Protein AF-A0A3D2JFD5-F1 (afdb_monomer_lite)

Secondary structure (DSSP, 8-state):
-EEEEEEEEEEEGGGTEEEEEEEEEEE----S-HHHHT---HHHHHHHHHHHHHHHHHHHHHHHHHHS---PPPPHHHHTTS-HHHHHHHHHHHTT----HHHHHHHHHHHHHTTT--GGG--

Sequence (123 aa):
FRIAQAELSYDVPIANLIGERIRDDIKVTFTTDANEASQVNATVMNFAEKANANRLVTRVLDEYKRTGKATTRLAPNVTRVLDQETQNALEQINQGQQISQEQVKAIGNKTRKLTQRLDDILP

pLDDT: mean 88.04, std 9.61, range [41.88, 96.31]

Structure (mmCIF, N/CA/C/O backbone):
data_AF-A0A3D2JFD5-F1
#
_entry.id   AF-A0A3D2JFD5-F1
#
loop_
_atom_site.group_PDB
_atom_site.id
_atom_site.type_symbol
_atom_site.label_atom_id
_atom_site.label_alt_id
_atom_site.label_comp_id
_atom_site.label_asym_id
_atom_site.label_entity_id
_atom_site.label_seq_id
_atom_site.pdbx_PDB_ins_code
_atom_site.Cartn_x
_atom_site.Cartn_y
_atom_site.Cartn_z
_atom_site.occupancy
_atom_site.B_iso_or_equiv
_atom_site.auth_seq_id
_atom_site.auth_comp_id
_atom_site.auth_asym_id
_atom_site.auth_atom_id
_atom_site.pdbx_PDB_model_num
ATOM 1 N N . PHE A 1 1 ? 4.595 -3.059 -26.034 1.00 91.69 1 PHE A N 1
ATOM 2 C CA . PHE A 1 1 ? 4.253 -1.622 -26.134 1.00 91.69 1 PHE A CA 1
ATOM 3 C C . PHE A 1 1 ? 4.701 -0.896 -24.867 1.00 91.69 1 PHE A C 1
ATOM 5 O O . PHE A 1 1 ? 4.558 -1.471 -23.797 1.00 91.69 1 PHE A O 1
ATOM 12 N N . ARG A 1 2 ? 5.281 0.312 -24.953 1.00 93.88 2 ARG A N 1
ATOM 13 C CA . ARG A 1 2 ? 5.695 1.101 -23.771 1.00 93.88 2 ARG A CA 1
ATOM 14 C C . ARG A 1 2 ? 4.494 1.894 -23.254 1.00 93.88 2 ARG A C 1
ATOM 16 O O . ARG A 1 2 ? 3.916 2.651 -24.023 1.00 93.88 2 ARG A O 1
ATOM 23 N N . ILE A 1 3 ? 4.138 1.729 -21.982 1.00 95.69 3 ILE A N 1
ATOM 24 C CA . ILE A 1 3 ? 2.994 2.427 -21.367 1.00 95.69 3 ILE A CA 1
ATOM 25 C C . ILE A 1 3 ? 3.411 3.552 -20.420 1.00 95.69 3 ILE A C 1
ATOM 27 O O . ILE A 1 3 ? 2.635 4.473 -20.193 1.00 95.69 3 ILE A O 1
ATOM 31 N N . ALA A 1 4 ? 4.626 3.490 -19.877 1.00 95.19 4 ALA A N 1
ATOM 32 C CA . ALA A 1 4 ? 5.185 4.517 -19.009 1.00 95.19 4 ALA A CA 1
ATOM 33 C C . ALA A 1 4 ? 6.719 4.447 -19.013 1.00 95.19 4 ALA A C 1
ATOM 35 O O . ALA A 1 4 ? 7.308 3.492 -19.528 1.00 95.19 4 ALA A O 1
ATOM 36 N N . GLN A 1 5 ? 7.354 5.466 -18.440 1.00 96.00 5 GLN A N 1
ATOM 37 C CA . GLN A 1 5 ? 8.795 5.532 -18.218 1.00 96.00 5 GLN A CA 1
ATOM 38 C C . GLN A 1 5 ? 9.048 6.126 -16.831 1.00 96.00 5 GLN A C 1
ATOM 40 O O . GLN A 1 5 ? 8.422 7.120 -16.462 1.00 96.00 5 GLN A O 1
ATOM 45 N N . ALA A 1 6 ? 9.946 5.504 -16.077 1.00 94.62 6 ALA A N 1
ATOM 46 C CA . ALA A 1 6 ? 10.464 6.029 -14.825 1.00 94.62 6 ALA A CA 1
ATOM 47 C C . ALA A 1 6 ? 11.830 6.673 -15.083 1.00 94.62 6 ALA A C 1
ATOM 49 O O . ALA A 1 6 ? 12.653 6.112 -15.805 1.00 94.62 6 ALA A O 1
ATOM 50 N N . GLU A 1 7 ? 12.071 7.843 -14.493 1.00 96.31 7 GLU A N 1
ATOM 51 C CA . GLU A 1 7 ? 13.378 8.502 -14.489 1.00 96.31 7 GLU A CA 1
ATOM 52 C C . GLU A 1 7 ? 13.774 8.818 -13.042 1.00 96.31 7 GLU A C 1
ATOM 54 O O . GLU A 1 7 ? 13.001 9.433 -12.307 1.00 96.31 7 GLU A O 1
ATOM 59 N N . LEU A 1 8 ? 14.982 8.414 -12.647 1.00 93.75 8 LEU A N 1
ATOM 60 C CA . LEU A 1 8 ? 15.630 8.811 -11.402 1.00 93.75 8 LEU A CA 1
ATOM 61 C C . LEU A 1 8 ? 16.804 9.728 -11.743 1.00 93.75 8 LEU A C 1
ATOM 63 O O . LEU A 1 8 ? 17.755 9.297 -12.391 1.00 93.75 8 LEU A O 1
ATOM 67 N N . SER A 1 9 ? 16.728 10.982 -11.300 1.00 95.31 9 SER A N 1
ATOM 68 C CA . SER A 1 9 ? 17.839 11.935 -11.369 1.00 95.31 9 SER A CA 1
ATOM 69 C C . SER A 1 9 ? 18.483 12.070 -9.992 1.00 95.31 9 SER A C 1
ATOM 71 O O . SER A 1 9 ? 17.754 12.234 -9.011 1.00 95.31 9 SER A O 1
ATOM 73 N N . TYR A 1 10 ? 19.811 12.019 -9.905 1.00 93.44 10 TYR A N 1
ATOM 74 C CA . TYR A 1 10 ? 20.521 12.171 -8.635 1.00 93.44 10 TYR A CA 1
ATOM 75 C C . TYR A 1 10 ? 21.915 12.784 -8.803 1.00 93.44 10 TYR A C 1
ATOM 77 O O . TYR A 1 10 ? 22.534 12.688 -9.860 1.00 93.44 10 TYR A O 1
ATOM 85 N N . ASP A 1 11 ? 22.414 13.356 -7.709 1.00 95.19 11 ASP A N 1
ATOM 86 C CA . ASP A 1 11 ? 23.784 13.844 -7.571 1.00 95.19 11 ASP A CA 1
ATOM 87 C C . ASP A 1 11 ? 24.439 13.127 -6.382 1.00 95.19 11 ASP A C 1
ATOM 89 O O . ASP A 1 11 ? 23.807 12.932 -5.340 1.00 95.19 11 ASP A O 1
ATOM 93 N N . VAL A 1 12 ? 25.716 12.759 -6.507 1.00 93.94 12 VAL A N 1
ATOM 94 C CA . VAL A 1 12 ? 26.531 12.219 -5.407 1.00 93.94 12 VAL A CA 1
ATOM 95 C C . VAL A 1 12 ? 27.778 13.089 -5.249 1.00 93.94 12 VAL A C 1
ATOM 97 O O . VAL A 1 12 ? 28.826 12.778 -5.822 1.00 93.94 12 VAL A O 1
ATOM 100 N N . PRO A 1 13 ? 27.703 14.168 -4.446 1.00 92.69 13 PRO A N 1
ATOM 101 C CA . PRO A 1 13 ? 28.795 15.132 -4.323 1.00 92.69 13 PRO A CA 1
ATOM 102 C C . PRO A 1 13 ? 30.115 14.511 -3.855 1.00 92.69 13 PRO A C 1
ATOM 104 O O . PRO A 1 13 ? 31.171 14.852 -4.376 1.00 92.69 13 PRO A O 1
ATOM 107 N N . ILE A 1 14 ? 30.070 13.552 -2.920 1.00 94.19 14 ILE A N 1
ATOM 108 C CA . ILE A 1 14 ? 31.279 12.892 -2.394 1.00 94.19 14 ILE A CA 1
ATOM 109 C C . ILE A 1 14 ? 31.984 12.011 -3.436 1.00 94.19 14 ILE A C 1
ATOM 111 O O . ILE A 1 14 ? 33.182 11.773 -3.332 1.00 94.19 14 ILE A O 1
ATOM 115 N N . ALA A 1 15 ? 31.247 11.556 -4.451 1.00 93.19 15 ALA A N 1
ATOM 116 C CA . ALA A 1 15 ? 31.772 10.810 -5.590 1.00 93.19 15 ALA A CA 1
ATOM 117 C C . ALA A 1 15 ? 31.969 11.702 -6.831 1.00 93.19 15 ALA A C 1
ATOM 119 O O . ALA A 1 15 ? 32.306 11.193 -7.896 1.00 93.19 15 ALA A O 1
ATOM 120 N N . ASN A 1 16 ? 31.749 13.018 -6.704 1.00 92.44 16 ASN A N 1
ATOM 121 C CA . ASN A 1 16 ? 31.767 13.991 -7.796 1.00 92.44 16 ASN A CA 1
ATOM 122 C C . ASN A 1 16 ? 30.855 13.613 -8.987 1.00 92.44 16 ASN A C 1
ATOM 124 O O . ASN A 1 16 ? 31.172 13.913 -10.137 1.00 92.44 16 ASN A O 1
ATOM 128 N N . LEU A 1 17 ? 29.728 12.945 -8.713 1.00 93.19 17 LEU A N 1
ATOM 129 C CA . LEU A 1 17 ? 28.700 12.634 -9.710 1.00 93.19 17 LEU A CA 1
ATOM 130 C C . LEU A 1 17 ? 27.634 13.729 -9.684 1.00 93.19 17 LEU A C 1
ATOM 132 O O . LEU A 1 17 ? 27.061 14.000 -8.627 1.00 93.19 17 LEU A O 1
ATOM 136 N N . ILE A 1 18 ? 27.377 14.363 -10.827 1.00 92.12 18 ILE A N 1
ATOM 137 C CA . ILE A 1 18 ? 26.412 15.460 -10.967 1.00 92.12 18 ILE A CA 1
ATOM 138 C C . ILE A 1 18 ? 25.606 15.243 -12.246 1.00 92.12 18 ILE A C 1
ATOM 140 O O . ILE A 1 18 ? 26.173 15.043 -13.318 1.00 92.12 18 ILE A O 1
ATOM 144 N N . GLY A 1 19 ? 24.286 15.346 -12.144 1.00 92.06 19 GLY A N 1
ATOM 145 C CA . GLY A 1 19 ? 23.356 15.244 -13.259 1.00 92.06 19 GLY A CA 1
ATOM 146 C C . GLY A 1 19 ? 23.088 13.815 -13.723 1.00 92.06 19 GLY A C 1
ATOM 147 O O . GLY A 1 19 ? 22.594 13.649 -14.844 1.00 92.06 19 GLY A O 1
ATOM 148 N N . GLU A 1 20 ? 23.386 12.809 -12.893 1.00 95.25 20 GLU A N 1
ATOM 149 C CA . GLU A 1 20 ? 23.159 11.403 -13.226 1.00 95.25 20 GLU A CA 1
ATOM 150 C C . GLU A 1 20 ? 21.671 11.129 -13.423 1.00 95.25 20 GLU A C 1
ATOM 152 O O . GLU A 1 20 ? 20.815 11.625 -12.683 1.00 95.25 20 GLU A O 1
ATOM 157 N N . ARG A 1 21 ? 21.361 10.336 -14.453 1.00 95.44 21 ARG A N 1
ATOM 158 C CA . ARG A 1 21 ? 19.992 9.979 -14.828 1.00 95.44 21 ARG A CA 1
ATOM 159 C C . ARG A 1 21 ? 19.891 8.512 -15.186 1.00 95.44 21 ARG A C 1
ATOM 161 O O . ARG A 1 21 ? 20.524 8.051 -16.131 1.00 95.44 21 ARG A O 1
ATOM 168 N N . ILE A 1 22 ? 19.005 7.810 -14.495 1.00 94.19 22 ILE A N 1
ATOM 169 C CA . ILE A 1 22 ? 18.628 6.434 -14.807 1.00 94.19 22 ILE A CA 1
ATOM 170 C C . ILE A 1 22 ? 17.203 6.455 -15.342 1.00 94.19 22 ILE A C 1
ATOM 172 O O . ILE A 1 22 ? 16.316 7.035 -14.720 1.00 94.19 22 ILE A O 1
ATOM 176 N N . ARG A 1 23 ? 16.981 5.828 -16.499 1.00 95.50 23 ARG A N 1
ATOM 177 C CA . ARG A 1 23 ? 15.654 5.681 -17.106 1.00 95.50 23 ARG A CA 1
ATOM 178 C C . ARG A 1 23 ? 15.315 4.214 -17.258 1.00 95.50 23 ARG A C 1
ATOM 180 O O . ARG A 1 23 ? 16.162 3.444 -17.700 1.00 95.50 23 ARG A O 1
ATOM 187 N N . ASP A 1 24 ? 14.070 3.867 -16.970 1.00 95.44 24 ASP A N 1
ATOM 188 C CA . ASP A 1 24 ? 13.542 2.534 -17.234 1.00 95.44 24 ASP A CA 1
ATOM 189 C C . ASP A 1 24 ? 12.125 2.595 -17.811 1.00 95.44 24 ASP A C 1
ATOM 191 O O . ASP A 1 24 ? 11.315 3.459 -17.467 1.00 95.44 24 ASP A O 1
ATOM 195 N N . ASP A 1 25 ? 11.831 1.680 -18.725 1.00 95.44 25 ASP A N 1
ATOM 196 C CA . ASP A 1 25 ? 10.575 1.640 -19.459 1.00 95.44 25 ASP A CA 1
ATOM 197 C C . ASP A 1 25 ? 9.631 0.592 -18.880 1.00 95.44 25 ASP A C 1
ATOM 199 O O . ASP A 1 25 ? 9.940 -0.598 -18.849 1.00 95.44 25 ASP A O 1
ATOM 203 N N . ILE A 1 26 ? 8.395 0.993 -18.596 1.00 92.31 26 ILE A N 1
ATOM 204 C CA . ILE A 1 26 ? 7.332 0.055 -18.243 1.00 92.31 26 ILE A CA 1
ATOM 205 C C . ILE A 1 26 ? 6.651 -0.394 -19.536 1.00 92.31 26 ILE A C 1
ATOM 207 O O . ILE A 1 26 ? 5.996 0.392 -20.235 1.00 92.31 26 ILE A O 1
ATOM 211 N N . LYS A 1 27 ? 6.825 -1.673 -19.875 1.00 93.12 27 LYS A N 1
ATOM 212 C CA . LYS A 1 27 ? 6.321 -2.281 -21.110 1.00 93.12 27 LYS A CA 1
ATOM 213 C C . LYS A 1 27 ? 5.190 -3.263 -20.814 1.00 93.12 27 LYS A C 1
ATOM 215 O O . LYS A 1 27 ? 5.234 -4.005 -19.843 1.00 93.12 27 LYS A O 1
ATOM 220 N N . VAL A 1 28 ? 4.203 -3.283 -21.703 1.00 91.38 28 VAL A N 1
ATOM 221 C CA . VAL A 1 28 ? 3.155 -4.305 -21.780 1.00 91.38 28 VAL A CA 1
ATOM 222 C C . VAL A 1 28 ? 3.443 -5.201 -22.975 1.00 91.38 28 VA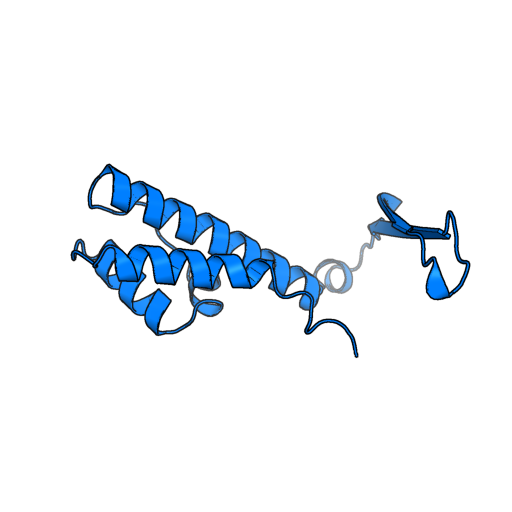L A C 1
ATOM 224 O O . VAL A 1 28 ? 3.606 -4.709 -24.099 1.00 91.38 28 VAL A O 1
ATOM 227 N N . THR A 1 29 ? 3.505 -6.504 -22.732 1.00 91.12 29 THR A N 1
ATOM 228 C CA . THR A 1 29 ? 3.625 -7.530 -23.771 1.00 91.12 29 THR A CA 1
ATOM 229 C C . THR A 1 29 ? 2.231 -8.023 -24.133 1.00 91.12 29 THR A C 1
ATOM 231 O O . THR A 1 29 ? 1.442 -8.351 -23.252 1.00 91.12 29 THR A O 1
ATOM 234 N N . PHE A 1 30 ? 1.918 -8.040 -25.428 1.00 92.50 30 PHE A N 1
ATOM 235 C CA . PHE A 1 30 ? 0.694 -8.654 -25.934 1.00 92.50 30 PHE A CA 1
ATOM 236 C C . PHE A 1 30 ? 1.027 -10.070 -26.384 1.00 92.50 30 PHE A C 1
ATOM 238 O O . PHE A 1 30 ? 1.993 -10.267 -27.118 1.00 92.50 30 PHE A O 1
ATOM 245 N N . THR A 1 31 ? 0.223 -11.030 -25.950 1.00 94.56 31 THR A N 1
ATOM 246 C CA . THR A 1 31 ? 0.386 -12.450 -26.261 1.00 94.56 31 THR A CA 1
ATOM 247 C C . THR A 1 31 ? -0.988 -13.072 -26.479 1.00 94.56 31 THR A C 1
ATOM 249 O O . THR A 1 31 ? -1.987 -12.602 -25.931 1.00 94.56 31 THR A O 1
ATOM 252 N N . THR A 1 32 ? -1.045 -14.103 -27.317 1.00 95.25 32 THR A N 1
ATOM 253 C CA . THR A 1 32 ? -2.237 -14.941 -27.504 1.00 95.25 32 THR A CA 1
ATOM 254 C C . THR A 1 32 ? -2.222 -16.169 -26.593 1.00 95.25 32 THR A C 1
ATOM 256 O O . THR A 1 32 ? -3.217 -16.888 -26.546 1.00 95.25 32 THR A O 1
ATOM 259 N N . ASP A 1 33 ? -1.117 -16.430 -25.883 1.00 95.56 33 ASP A N 1
ATOM 260 C CA . ASP A 1 33 ? -1.032 -17.504 -24.893 1.00 95.56 33 ASP A CA 1
ATOM 261 C C . ASP A 1 33 ? -1.702 -17.066 -23.582 1.00 95.56 33 ASP A C 1
ATOM 263 O O . ASP A 1 33 ? -1.249 -16.151 -22.887 1.00 95.56 33 ASP A O 1
ATOM 267 N N . ALA A 1 34 ? -2.798 -17.739 -23.231 1.00 93.06 34 ALA A N 1
ATOM 268 C CA . ALA A 1 34 ? -3.548 -17.465 -22.012 1.00 93.06 34 ALA A CA 1
ATOM 269 C C . ALA A 1 34 ? -2.728 -17.730 -20.737 1.00 93.06 34 ALA A C 1
ATOM 271 O O . ALA A 1 34 ? -2.940 -17.054 -19.730 1.00 93.06 34 ALA A O 1
ATOM 272 N N . ASN A 1 35 ? -1.780 -18.674 -20.771 1.00 92.75 35 ASN A N 1
ATOM 273 C CA . ASN A 1 35 ? -0.933 -18.966 -19.619 1.00 92.75 35 ASN A CA 1
ATOM 274 C C . ASN A 1 35 ? 0.018 -17.803 -19.350 1.00 92.75 35 ASN A C 1
ATOM 276 O O . ASN A 1 35 ? 0.104 -17.342 -18.215 1.00 92.75 35 ASN A O 1
ATOM 280 N N . GLU A 1 36 ? 0.674 -17.290 -20.393 1.00 89.12 36 GLU A N 1
ATOM 281 C CA . GLU A 1 36 ? 1.579 -16.141 -20.304 1.00 89.12 36 GLU A CA 1
ATOM 282 C C . GLU A 1 36 ? 0.831 -14.878 -19.846 1.00 89.12 36 GLU A C 1
ATOM 284 O O . GLU A 1 36 ? 1.285 -14.191 -18.932 1.00 89.12 36 GLU A O 1
ATOM 289 N N . ALA A 1 37 ? -0.367 -14.624 -20.384 1.00 90.31 37 ALA A N 1
ATOM 290 C CA . ALA A 1 37 ? -1.204 -13.492 -19.975 1.00 90.31 37 ALA A CA 1
ATOM 291 C C . ALA A 1 37 ? -1.705 -13.583 -18.520 1.00 90.31 37 ALA A C 1
ATOM 293 O O . ALA A 1 37 ? -1.982 -12.559 -17.895 1.00 90.31 37 ALA A O 1
ATOM 294 N N . SER A 1 38 ? -1.838 -14.796 -17.974 1.00 88.19 38 SER A N 1
ATOM 295 C CA . SER A 1 38 ? -2.291 -15.015 -16.594 1.00 88.19 38 SER A CA 1
ATOM 296 C C . SER A 1 38 ? -1.186 -14.860 -15.545 1.00 88.19 38 SER A C 1
ATOM 298 O O . SER A 1 38 ? -1.479 -14.842 -14.347 1.00 88.19 38 SER A O 1
ATOM 300 N N . GLN A 1 39 ? 0.081 -14.752 -15.964 1.00 90.06 39 GLN A N 1
ATOM 301 C CA . GLN A 1 39 ? 1.192 -14.641 -15.029 1.00 90.06 39 GLN A CA 1
ATOM 302 C C . GLN A 1 39 ? 1.148 -13.309 -14.284 1.00 90.06 39 GLN A C 1
ATOM 304 O O . GLN A 1 39 ? 1.139 -12.223 -14.862 1.00 90.06 39 GLN A O 1
ATOM 309 N N . VAL A 1 40 ? 1.173 -13.404 -12.959 1.00 88.56 40 VAL A N 1
ATOM 310 C CA . VAL A 1 40 ? 1.232 -12.250 -12.071 1.00 88.56 40 VAL A CA 1
ATOM 311 C C . VAL A 1 40 ? 2.634 -12.153 -11.491 1.00 88.56 40 VAL A C 1
ATOM 313 O O . VAL A 1 40 ? 3.153 -13.112 -10.921 1.00 88.56 40 VAL A O 1
ATOM 316 N N . ASN A 1 41 ? 3.237 -10.968 -11.569 1.00 89.44 41 ASN A N 1
ATOM 317 C CA . ASN A 1 41 ? 4.468 -10.695 -10.842 1.00 89.44 41 ASN A CA 1
ATOM 318 C C . ASN A 1 41 ? 4.162 -10.619 -9.333 1.00 89.44 41 ASN A C 1
ATOM 320 O O . ASN A 1 41 ? 3.505 -9.682 -8.870 1.00 89.44 41 ASN A O 1
ATOM 324 N N . ALA A 1 42 ? 4.636 -11.608 -8.570 1.00 89.25 42 ALA A N 1
ATOM 325 C CA . ALA A 1 42 ? 4.361 -11.728 -7.138 1.00 89.25 42 ALA A CA 1
ATOM 326 C C . ALA A 1 42 ? 4.826 -10.502 -6.333 1.00 89.25 42 ALA A C 1
ATOM 328 O O . ALA A 1 42 ? 4.140 -10.078 -5.403 1.00 89.25 42 ALA A O 1
ATOM 329 N N . THR A 1 43 ? 5.948 -9.894 -6.718 1.00 87.88 43 THR A N 1
ATOM 330 C CA . THR A 1 43 ? 6.493 -8.695 -6.072 1.00 87.88 43 THR A CA 1
ATOM 331 C C . THR A 1 43 ? 5.578 -7.491 -6.285 1.00 87.88 43 THR A C 1
ATOM 333 O O . THR A 1 43 ? 5.194 -6.826 -5.324 1.00 87.88 43 THR A O 1
ATOM 336 N N . VAL A 1 44 ? 5.149 -7.245 -7.528 1.00 89.38 44 VAL A N 1
ATOM 337 C CA . VAL A 1 44 ? 4.198 -6.164 -7.845 1.00 89.38 44 VAL A CA 1
ATOM 338 C C . VAL A 1 44 ? 2.865 -6.388 -7.130 1.00 89.38 44 VAL A C 1
ATOM 340 O O . VAL A 1 44 ? 2.316 -5.456 -6.541 1.00 89.38 44 VAL A O 1
ATOM 343 N N . MET A 1 45 ? 2.367 -7.628 -7.123 1.00 90.69 45 MET A N 1
ATOM 344 C CA . MET A 1 45 ? 1.133 -7.977 -6.419 1.00 90.69 45 MET A CA 1
ATOM 345 C C . MET A 1 45 ? 1.248 -7.717 -4.914 1.00 90.69 45 MET A C 1
ATOM 347 O O . MET A 1 45 ? 0.346 -7.125 -4.329 1.00 90.69 45 MET A O 1
ATOM 351 N N . ASN A 1 46 ? 2.376 -8.068 -4.291 1.00 88.31 46 ASN A N 1
ATOM 352 C CA . ASN A 1 46 ? 2.601 -7.808 -2.872 1.00 88.31 46 ASN A CA 1
ATOM 353 C C . ASN A 1 46 ? 2.545 -6.308 -2.535 1.00 88.31 4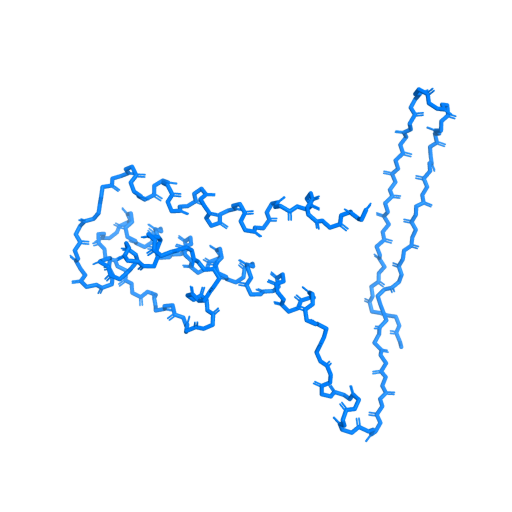6 ASN A C 1
ATOM 355 O O . ASN A 1 46 ? 1.934 -5.922 -1.535 1.00 88.31 46 ASN A O 1
ATOM 359 N N . PHE A 1 47 ? 3.132 -5.449 -3.375 1.00 89.00 47 PHE A N 1
ATOM 360 C CA . PHE A 1 47 ? 3.030 -3.997 -3.199 1.00 89.00 47 PHE A CA 1
ATOM 361 C C . PHE A 1 47 ? 1.597 -3.493 -3.372 1.00 89.00 47 PHE A C 1
ATOM 363 O O . PHE A 1 47 ? 1.135 -2.681 -2.567 1.00 89.00 47 PHE A O 1
ATOM 370 N N . ALA A 1 48 ? 0.873 -3.999 -4.373 1.00 90.44 48 ALA A N 1
ATOM 371 C CA . ALA A 1 48 ? -0.525 -3.645 -4.596 1.00 90.44 48 ALA A CA 1
ATOM 372 C C . ALA A 1 48 ? -1.415 -4.039 -3.401 1.00 90.44 48 ALA A C 1
ATOM 374 O O . ALA A 1 48 ? -2.237 -3.236 -2.950 1.00 90.44 48 ALA A O 1
ATOM 375 N N . GLU A 1 49 ? -1.217 -5.235 -2.837 1.00 90.62 49 GLU A N 1
ATOM 376 C CA . GLU A 1 49 ? -1.918 -5.703 -1.636 1.00 90.62 49 GLU A CA 1
ATOM 377 C C . GLU A 1 49 ? -1.635 -4.802 -0.426 1.00 90.62 49 GLU A C 1
ATOM 379 O O . GLU A 1 49 ? -2.574 -4.336 0.224 1.00 90.62 49 GLU A O 1
ATOM 384 N N . LYS A 1 50 ? -0.359 -4.494 -0.150 1.00 91.12 50 LYS A N 1
ATOM 385 C CA . LYS A 1 50 ? 0.056 -3.605 0.952 1.00 91.12 50 LYS A CA 1
ATOM 386 C C . LYS A 1 50 ? -0.525 -2.196 0.809 1.00 91.12 50 LYS A C 1
ATOM 388 O O . LYS A 1 50 ? -1.035 -1.635 1.782 1.00 91.12 50 LYS A O 1
ATOM 393 N N . ALA A 1 51 ? -0.500 -1.632 -0.399 1.00 91.56 51 ALA A N 1
ATOM 394 C CA . ALA A 1 51 ? -1.074 -0.319 -0.680 1.00 91.56 51 ALA A CA 1
ATOM 395 C C . ALA A 1 51 ? -2.597 -0.307 -0.482 1.00 91.56 51 ALA A C 1
ATOM 397 O O . ALA A 1 51 ? -3.143 0.605 0.148 1.00 91.56 51 ALA A O 1
ATOM 398 N N . ASN A 1 52 ? -3.292 -1.343 -0.963 1.00 91.88 52 ASN A N 1
ATOM 399 C CA . ASN A 1 52 ? -4.731 -1.472 -0.764 1.00 91.88 52 ASN A CA 1
ATOM 400 C C . ASN A 1 52 ? -5.086 -1.650 0.720 1.00 91.88 52 ASN A C 1
ATOM 402 O O . ASN A 1 52 ? -6.045 -1.037 1.191 1.00 91.88 52 ASN A O 1
ATOM 406 N N . ALA A 1 53 ? -4.290 -2.422 1.464 1.00 92.00 53 ALA A N 1
ATOM 407 C CA . ALA A 1 53 ? -4.474 -2.608 2.895 1.00 92.00 53 ALA A CA 1
ATOM 408 C C . ALA A 1 53 ? -4.346 -1.294 3.666 1.00 92.00 53 ALA A C 1
ATOM 410 O O . ALA A 1 53 ? -5.256 -0.936 4.413 1.00 92.00 53 ALA A O 1
ATOM 411 N N . ASN A 1 54 ? -3.287 -0.520 3.415 1.00 92.88 54 ASN A N 1
ATOM 412 C CA . ASN A 1 54 ? -3.115 0.788 4.043 1.00 92.88 54 ASN A CA 1
ATOM 413 C C . ASN A 1 54 ? -4.291 1.737 3.744 1.00 92.88 54 ASN A C 1
ATOM 415 O O . ASN A 1 54 ? -4.833 2.374 4.650 1.00 92.88 54 ASN A O 1
ATOM 419 N N . ARG A 1 55 ? -4.737 1.792 2.481 1.00 92.56 55 ARG A N 1
ATOM 420 C CA . ARG A 1 55 ? -5.869 2.629 2.057 1.00 92.56 55 ARG A CA 1
ATOM 421 C C . ARG A 1 55 ? -7.169 2.255 2.774 1.00 92.56 55 ARG A C 1
ATOM 423 O O . ARG A 1 55 ? -7.887 3.138 3.241 1.00 92.56 55 ARG A O 1
ATOM 430 N N . LEU A 1 56 ? -7.491 0.964 2.841 1.00 92.75 56 LEU A N 1
ATOM 431 C CA . LEU A 1 56 ? -8.735 0.491 3.450 1.00 92.75 56 LEU A CA 1
ATOM 432 C C . LEU A 1 56 ? -8.717 0.618 4.973 1.00 92.75 56 LEU A C 1
ATOM 434 O O . LEU A 1 56 ? -9.710 1.059 5.544 1.00 92.75 56 LEU A O 1
ATOM 438 N N . VAL A 1 57 ? -7.591 0.315 5.621 1.00 92.19 57 VAL A N 1
ATOM 439 C CA . VAL A 1 57 ? -7.457 0.501 7.071 1.00 92.19 57 VAL A CA 1
ATOM 440 C C . VAL A 1 57 ? -7.555 1.978 7.438 1.00 92.19 57 VAL A C 1
ATOM 442 O O . VAL A 1 57 ? -8.288 2.321 8.360 1.00 92.19 57 VAL A O 1
ATOM 445 N N . THR A 1 58 ? -6.917 2.870 6.678 1.00 92.25 58 THR A N 1
ATOM 446 C CA . THR A 1 58 ? -7.033 4.320 6.907 1.00 92.25 58 THR A CA 1
ATOM 447 C C . THR A 1 58 ? -8.489 4.775 6.816 1.00 92.25 58 THR A C 1
ATOM 449 O O . THR A 1 58 ? -8.972 5.466 7.709 1.00 92.25 58 THR A O 1
ATOM 452 N N . ARG A 1 59 ? -9.234 4.299 5.809 1.00 92.25 59 ARG A N 1
ATOM 453 C CA . ARG A 1 59 ? -10.671 4.578 5.683 1.00 92.25 59 ARG A CA 1
ATOM 454 C C . ARG A 1 59 ? -11.473 4.092 6.893 1.00 92.25 59 ARG A C 1
ATOM 456 O O . ARG A 1 59 ? -12.290 4.849 7.406 1.00 92.25 59 ARG A O 1
ATOM 463 N N . VAL A 1 60 ? -11.232 2.863 7.354 1.00 92.25 60 VAL A N 1
ATOM 464 C CA . VAL A 1 60 ? -11.888 2.301 8.549 1.00 92.25 60 VAL A CA 1
ATOM 465 C C . VAL A 1 60 ? -11.612 3.165 9.780 1.00 92.25 60 VAL A C 1
ATOM 467 O O . VAL A 1 60 ? -12.540 3.520 10.504 1.00 92.25 60 VAL A O 1
ATOM 470 N N . LEU A 1 61 ? -10.351 3.544 10.003 1.00 91.94 61 LEU A N 1
ATOM 471 C CA . LEU A 1 61 ? -9.974 4.377 11.143 1.00 91.94 61 LEU A CA 1
ATOM 472 C C . LEU A 1 61 ? -10.598 5.773 11.068 1.00 91.94 61 LEU A C 1
ATOM 474 O O . LEU A 1 61 ? -10.997 6.312 12.096 1.00 91.94 61 LEU A O 1
ATOM 478 N N . ASP A 1 62 ? -10.698 6.366 9.882 1.00 92.25 62 ASP A N 1
ATOM 479 C CA . ASP A 1 62 ? -11.286 7.695 9.711 1.00 92.25 62 ASP A CA 1
ATOM 480 C C . ASP A 1 62 ? -12.814 7.680 9.875 1.00 92.25 62 ASP A C 1
ATOM 482 O O . ASP A 1 62 ? -13.377 8.577 10.509 1.00 92.25 62 ASP A O 1
ATOM 486 N N . GLU A 1 63 ? -13.493 6.632 9.397 1.00 91.19 63 GLU A N 1
ATOM 487 C CA . GLU A 1 63 ? -14.909 6.385 9.703 1.00 91.19 63 GLU A CA 1
ATOM 488 C C . GLU A 1 63 ? -15.138 6.256 11.211 1.00 91.19 63 GLU A C 1
ATOM 490 O O . GLU A 1 63 ? -16.022 6.924 11.765 1.00 91.19 63 GLU A O 1
ATOM 495 N N . TYR A 1 64 ? -14.301 5.454 11.874 1.00 90.75 64 TYR A N 1
ATOM 496 C CA . TYR A 1 64 ? -14.378 5.215 13.309 1.00 90.75 64 TYR A CA 1
ATOM 497 C C . TYR A 1 64 ? -14.128 6.491 14.119 1.00 90.75 64 TYR A C 1
ATOM 499 O O . TYR A 1 64 ? -14.921 6.814 14.998 1.00 90.75 64 TYR A O 1
ATOM 507 N N . LYS A 1 65 ? -13.104 7.289 13.787 1.00 89.19 65 LYS A N 1
ATOM 508 C CA . LYS A 1 65 ? -12.847 8.581 14.455 1.00 89.19 65 LYS A CA 1
ATOM 509 C C . LYS A 1 65 ? -14.022 9.550 14.332 1.00 89.19 65 LYS A C 1
ATOM 511 O O . LYS A 1 65 ? -14.284 10.306 15.260 1.00 89.19 65 LYS A O 1
ATOM 516 N N . ARG A 1 66 ? -14.707 9.556 13.183 1.00 88.62 66 ARG A N 1
ATOM 517 C CA . ARG A 1 66 ? -15.812 10.484 12.908 1.00 88.62 66 ARG A CA 1
ATOM 518 C C . ARG A 1 66 ? -17.128 10.049 13.548 1.00 88.62 66 ARG A C 1
ATOM 520 O O . ARG A 1 66 ? -17.908 10.900 13.956 1.00 88.62 66 ARG A O 1
ATOM 527 N N . THR A 1 67 ? -17.410 8.748 13.566 1.00 87.12 67 THR A N 1
ATOM 528 C CA . THR A 1 67 ? -18.754 8.226 13.876 1.00 87.12 67 THR A CA 1
ATOM 529 C C . THR A 1 67 ? -18.796 7.254 15.054 1.00 87.12 67 THR A C 1
ATOM 531 O O . THR A 1 67 ? -19.878 6.851 15.474 1.00 87.12 67 THR A O 1
ATOM 534 N N . GLY A 1 68 ? -17.637 6.842 15.573 1.00 84.56 68 GLY A N 1
ATOM 535 C CA . GLY A 1 68 ? -17.510 5.769 16.561 1.00 84.56 68 GLY A CA 1
ATOM 536 C C . GLY A 1 68 ? -17.808 4.373 16.004 1.00 84.56 68 GLY A C 1
ATOM 537 O O . GLY A 1 68 ? -17.868 3.419 16.771 1.00 84.56 68 GLY A O 1
ATOM 538 N N . LYS A 1 69 ? -18.026 4.239 14.688 1.00 84.25 69 LYS A N 1
ATOM 539 C CA . LYS A 1 69 ? -18.358 2.981 14.005 1.00 84.25 69 LYS A CA 1
ATOM 540 C C . LYS A 1 69 ? -17.547 2.850 12.717 1.00 84.25 69 LYS A C 1
ATOM 542 O O . LYS A 1 69 ? -17.226 3.854 12.086 1.00 84.25 69 LYS A O 1
ATOM 547 N N . ALA A 1 70 ? -17.259 1.620 12.299 1.00 85.44 70 ALA A N 1
ATOM 548 C CA . ALA A 1 70 ? -16.769 1.345 10.952 1.00 85.44 70 ALA A CA 1
ATOM 549 C C . ALA A 1 70 ? -17.842 0.637 10.129 1.00 85.44 70 ALA A C 1
ATOM 551 O O . ALA A 1 70 ? -18.522 -0.266 10.610 1.00 85.44 70 ALA A O 1
ATOM 552 N N . THR A 1 71 ? -17.980 1.056 8.877 1.00 80.81 71 THR A N 1
ATOM 553 C CA . THR A 1 71 ? -18.896 0.455 7.898 1.00 80.81 71 THR A CA 1
ATOM 554 C C . THR A 1 71 ? -18.148 -0.177 6.730 1.00 80.81 71 THR A C 1
ATOM 556 O O . THR A 1 71 ? -18.660 -1.093 6.082 1.00 80.81 71 THR A O 1
ATOM 559 N N . THR A 1 72 ? -16.911 0.263 6.484 1.00 81.88 72 THR A N 1
ATOM 560 C CA . THR A 1 72 ? -16.019 -0.350 5.502 1.00 81.88 72 THR A CA 1
ATOM 561 C C . THR A 1 72 ? -15.602 -1.754 5.947 1.00 81.88 72 THR A C 1
ATOM 563 O O . THR A 1 72 ? -14.880 -1.927 6.927 1.00 81.88 72 THR A O 1
ATOM 566 N N . ARG A 1 73 ? -16.000 -2.767 5.169 1.00 78.38 73 ARG A N 1
ATOM 567 C CA . ARG A 1 73 ? -15.519 -4.144 5.337 1.00 78.38 73 ARG A CA 1
ATOM 568 C C . ARG A 1 73 ? -14.153 -4.320 4.684 1.00 78.38 73 ARG A C 1
ATOM 570 O O . ARG A 1 73 ? -13.938 -3.899 3.546 1.00 78.38 73 ARG A O 1
ATOM 577 N N . LEU A 1 74 ? -13.248 -4.983 5.393 1.00 80.81 74 LEU A N 1
ATOM 578 C CA . LEU A 1 74 ? -11.954 -5.391 4.858 1.00 80.81 74 LEU A CA 1
ATOM 579 C C . LEU A 1 74 ? -12.115 -6.726 4.131 1.00 80.81 74 LEU A C 1
ATOM 581 O O . LEU A 1 74 ? -12.725 -7.656 4.652 1.00 80.81 74 LEU A O 1
ATOM 585 N N . ALA A 1 75 ? -11.587 -6.810 2.914 1.00 77.75 75 ALA A N 1
ATOM 586 C CA . ALA A 1 75 ? -11.571 -8.061 2.170 1.00 77.75 75 ALA A CA 1
ATOM 587 C C . ALA A 1 75 ? -10.512 -9.029 2.755 1.00 77.75 75 ALA A C 1
ATOM 589 O O . ALA A 1 75 ? -9.500 -8.564 3.284 1.00 77.75 75 ALA A O 1
ATOM 590 N N . PRO A 1 76 ? -10.680 -10.361 2.648 1.00 75.25 76 PRO A N 1
ATOM 591 C CA . PRO A 1 76 ? -9.745 -11.331 3.242 1.00 75.25 76 PRO A CA 1
ATOM 592 C C . PRO A 1 76 ? -8.295 -11.224 2.735 1.00 75.25 76 PRO A C 1
ATOM 594 O O . PRO A 1 76 ? -7.341 -11.518 3.448 1.00 75.25 76 PRO A O 1
ATOM 597 N N . ASN A 1 77 ? -8.097 -10.767 1.498 1.00 74.25 77 ASN A N 1
ATOM 598 C CA . ASN A 1 77 ? -6.763 -10.519 0.945 1.00 74.25 77 ASN A CA 1
ATOM 599 C C . ASN A 1 77 ? -6.044 -9.339 1.623 1.00 74.25 77 ASN A C 1
ATOM 601 O O . ASN A 1 77 ? -4.818 -9.297 1.655 1.00 74.25 77 ASN A O 1
ATOM 605 N N . VAL A 1 78 ? -6.802 -8.393 2.180 1.00 78.12 78 VAL A N 1
ATOM 606 C CA . VAL A 1 78 ? -6.282 -7.226 2.900 1.00 78.12 78 VAL A CA 1
ATOM 607 C C . VAL A 1 78 ? -5.861 -7.603 4.311 1.00 78.12 78 VAL A C 1
ATOM 609 O O . VAL A 1 78 ? -4.856 -7.096 4.791 1.00 78.12 78 VAL A O 1
ATOM 612 N N . THR A 1 79 ? -6.587 -8.505 4.970 1.00 80.12 79 THR A N 1
ATOM 613 C CA . THR A 1 79 ? -6.253 -8.922 6.337 1.00 80.12 79 THR A CA 1
ATOM 614 C C . THR A 1 79 ? -4.961 -9.734 6.385 1.00 80.12 79 THR A C 1
ATOM 616 O O . THR A 1 79 ? -4.176 -9.543 7.306 1.00 80.12 79 THR A O 1
ATOM 619 N N . ARG A 1 80 ? -4.663 -10.537 5.351 1.00 84.44 80 ARG A N 1
ATOM 620 C CA . ARG A 1 80 ? -3.444 -11.368 5.266 1.00 84.44 80 ARG A CA 1
ATOM 621 C C . ARG A 1 80 ? -2.128 -10.595 5.426 1.00 84.44 80 ARG A C 1
ATOM 623 O O . ARG A 1 80 ? -1.157 -11.159 5.919 1.00 84.44 80 ARG A O 1
ATOM 630 N N . VAL A 1 81 ? -2.069 -9.337 4.986 1.00 87.69 81 VAL A N 1
ATOM 631 C CA . VAL A 1 81 ? -0.841 -8.517 5.047 1.00 87.69 81 VAL A CA 1
ATOM 632 C C . VAL A 1 81 ? -0.703 -7.717 6.348 1.00 87.69 81 VAL A C 1
ATOM 634 O O . VAL A 1 81 ? 0.305 -7.039 6.542 1.00 87.69 81 VAL A O 1
ATOM 637 N N . LEU A 1 82 ? -1.709 -7.767 7.223 1.00 90.81 82 LEU A N 1
ATOM 638 C CA . LEU A 1 82 ? -1.727 -7.071 8.508 1.00 90.81 82 LEU A CA 1
ATOM 639 C C . LEU A 1 82 ? -1.178 -7.979 9.611 1.00 90.81 82 LEU A C 1
ATOM 641 O O . LEU A 1 82 ? -1.372 -9.193 9.574 1.00 90.81 82 LEU A O 1
ATOM 645 N N . ASP A 1 83 ? -0.547 -7.395 10.627 1.00 91.12 83 ASP A N 1
ATOM 646 C CA . ASP A 1 83 ? -0.174 -8.126 11.838 1.00 91.12 83 ASP A CA 1
ATOM 647 C C . ASP A 1 83 ? -1.408 -8.509 12.670 1.00 91.12 83 ASP A C 1
ATOM 649 O O . ASP A 1 83 ? -2.447 -7.848 12.608 1.00 91.12 83 ASP A O 1
ATOM 653 N N . GLN A 1 84 ? -1.282 -9.563 13.481 1.00 90.56 84 GLN A N 1
ATOM 654 C CA . GLN A 1 84 ? -2.399 -10.118 14.252 1.00 90.56 84 GLN A CA 1
ATOM 655 C C . GLN A 1 84 ? -3.058 -9.090 15.183 1.00 90.56 84 GLN A C 1
ATOM 657 O O . GLN A 1 84 ? -4.277 -9.075 15.325 1.00 90.56 84 GLN A O 1
ATOM 662 N N . GLU A 1 85 ? -2.271 -8.207 15.802 1.00 89.75 85 GLU A N 1
ATOM 663 C CA . GLU A 1 85 ? -2.797 -7.171 16.696 1.00 89.75 85 GLU A CA 1
ATOM 664 C C . GLU A 1 85 ? -3.687 -6.183 15.930 1.00 89.75 85 GLU A C 1
ATOM 666 O O . GLU A 1 85 ? -4.791 -5.862 16.370 1.00 89.75 85 GLU A O 1
ATOM 671 N N . THR A 1 86 ? -3.239 -5.757 14.745 1.00 91.56 86 THR A N 1
ATOM 672 C CA . THR A 1 86 ? -4.022 -4.902 13.849 1.00 91.56 86 THR A CA 1
ATOM 673 C C . THR A 1 86 ? -5.306 -5.594 13.388 1.00 91.56 86 THR A C 1
ATOM 675 O O . THR A 1 86 ? -6.364 -4.966 13.397 1.00 91.56 86 THR A O 1
ATOM 678 N N . GLN A 1 87 ? -5.245 -6.879 13.020 1.00 91.38 87 GLN A N 1
ATOM 679 C CA . GLN A 1 87 ? -6.434 -7.646 12.625 1.00 91.38 87 GLN A CA 1
ATOM 680 C C . GLN A 1 87 ? -7.466 -7.697 13.758 1.00 91.38 87 GLN A C 1
ATOM 682 O O . GLN A 1 87 ? -8.615 -7.306 13.553 1.00 91.38 87 GLN A O 1
ATOM 687 N N . ASN A 1 88 ? -7.036 -8.071 14.966 1.00 90.69 88 ASN A N 1
ATOM 688 C CA . ASN A 1 88 ? -7.909 -8.159 16.134 1.00 90.69 88 ASN A CA 1
ATOM 689 C C . ASN A 1 88 ? -8.568 -6.808 16.443 1.00 90.69 88 ASN A C 1
ATOM 691 O O . ASN A 1 88 ? -9.772 -6.741 16.666 1.00 90.69 88 ASN A O 1
ATOM 695 N N . ALA A 1 89 ? -7.807 -5.711 16.423 1.00 90.19 89 ALA A N 1
ATOM 696 C CA . ALA A 1 89 ? -8.362 -4.389 16.701 1.00 90.19 89 ALA A CA 1
ATOM 697 C C . ALA A 1 89 ? -9.378 -3.944 15.634 1.00 90.19 89 ALA A C 1
ATOM 699 O O . ALA A 1 89 ? -10.404 -3.350 15.961 1.00 90.19 89 ALA A O 1
ATOM 700 N N . LEU A 1 90 ? -9.140 -4.260 14.358 1.00 89.19 90 LEU A N 1
ATOM 701 C CA . LEU A 1 90 ? -10.090 -3.970 13.281 1.00 89.19 90 LEU A CA 1
ATOM 702 C C . LEU A 1 90 ? -11.360 -4.823 13.395 1.00 89.19 90 LEU A C 1
ATOM 704 O O . LEU A 1 90 ? -12.448 -4.342 13.081 1.00 89.19 90 LEU A O 1
ATOM 708 N N . GLU A 1 91 ? -11.257 -6.063 13.870 1.00 89.00 91 GLU A N 1
ATOM 709 C CA . GLU A 1 91 ? -12.422 -6.890 14.195 1.00 89.00 91 GLU A CA 1
ATOM 710 C C . GLU A 1 91 ? -13.232 -6.306 15.354 1.00 89.00 91 GLU A C 1
ATOM 712 O O . GLU A 1 91 ? -14.453 -6.215 15.241 1.00 89.00 91 GLU A O 1
ATOM 717 N N . GLN A 1 92 ? -12.576 -5.828 16.417 1.00 89.25 92 GLN A N 1
ATOM 718 C CA . GLN A 1 92 ? -13.243 -5.146 17.533 1.00 89.25 92 GLN A CA 1
ATOM 719 C C . GLN A 1 92 ? -14.031 -3.924 17.042 1.00 89.25 92 GLN A C 1
ATOM 721 O O . GLN A 1 92 ? -15.220 -3.792 17.339 1.00 89.25 92 GLN A O 1
ATOM 726 N N . ILE A 1 93 ? -13.414 -3.084 16.202 1.00 88.62 93 ILE A N 1
ATOM 727 C CA . ILE A 1 93 ? -14.090 -1.937 15.579 1.00 88.62 93 ILE A CA 1
ATOM 728 C C . ILE A 1 93 ? -15.305 -2.392 14.747 1.00 88.62 93 ILE A C 1
ATOM 730 O O . ILE A 1 93 ? -16.374 -1.786 14.835 1.00 88.62 93 ILE A O 1
ATOM 734 N N . ASN A 1 94 ? -15.170 -3.459 13.949 1.00 85.38 94 ASN A N 1
ATOM 735 C CA . ASN A 1 94 ? -16.269 -3.999 13.134 1.00 85.38 94 ASN A CA 1
ATOM 736 C C . ASN A 1 94 ? -17.413 -4.580 13.982 1.00 85.38 94 ASN A C 1
ATOM 738 O O . ASN A 1 94 ? -18.571 -4.513 13.576 1.00 85.38 94 ASN A O 1
ATOM 742 N N . GLN A 1 95 ? -17.107 -5.117 15.163 1.00 87.31 95 GLN A N 1
ATOM 743 C CA . GLN A 1 95 ? -18.094 -5.581 16.143 1.00 87.31 95 GLN A CA 1
ATOM 744 C C . GLN A 1 95 ? -18.734 -4.425 16.934 1.00 87.31 95 GLN A C 1
ATOM 746 O O . GLN A 1 95 ? -19.601 -4.658 17.775 1.00 87.31 95 GLN A O 1
ATOM 751 N N . GLY A 1 96 ? -18.336 -3.176 16.670 1.00 83.88 96 GLY A N 1
ATOM 752 C CA . GLY A 1 96 ? -18.833 -1.993 17.369 1.00 83.88 96 GLY A CA 1
ATOM 753 C C . GLY A 1 96 ? -18.221 -1.790 18.755 1.00 83.88 96 GLY A C 1
ATOM 754 O O . GLY A 1 96 ? -18.747 -0.998 19.537 1.00 83.88 96 GLY A O 1
ATOM 755 N N . GLN A 1 97 ? -17.131 -2.492 19.072 1.00 86.69 97 GLN A N 1
ATOM 756 C CA . GLN A 1 97 ? -16.380 -2.277 20.301 1.00 86.69 97 GLN A CA 1
ATOM 757 C C . GLN A 1 97 ? -15.527 -1.013 20.186 1.00 86.69 97 GLN A C 1
ATOM 759 O O . GLN A 1 97 ? -15.046 -0.650 19.109 1.00 86.69 97 GLN A O 1
ATOM 764 N N . GLN A 1 98 ? -15.332 -0.344 21.320 1.00 86.81 98 GLN A N 1
ATOM 765 C CA . GLN A 1 98 ? -14.470 0.825 21.385 1.00 86.81 98 GLN A CA 1
ATOM 766 C C . GLN A 1 98 ? -13.017 0.410 21.603 1.00 86.81 98 GLN A C 1
ATOM 768 O O . GLN A 1 98 ? -12.707 -0.316 22.543 1.00 86.81 98 GLN A O 1
ATOM 773 N N . ILE A 1 99 ? -12.130 0.933 20.763 1.00 89.69 99 ILE A N 1
ATOM 774 C CA . ILE A 1 99 ? -10.678 0.854 20.940 1.00 89.69 99 ILE A CA 1
ATOM 775 C C . ILE A 1 99 ? -10.114 2.208 21.379 1.00 89.69 99 ILE A C 1
ATOM 777 O O . ILE A 1 99 ? -10.699 3.263 21.103 1.00 89.69 99 ILE A O 1
ATOM 781 N N . SER A 1 100 ? -8.964 2.187 22.052 1.00 90.06 100 SER A N 1
ATOM 782 C CA . SER A 1 100 ? -8.315 3.397 22.555 1.00 90.06 100 SER A CA 1
ATOM 783 C C . SER A 1 100 ? -7.741 4.260 21.423 1.00 90.06 100 SER A C 1
ATOM 785 O O . SER A 1 100 ? -7.409 3.787 20.333 1.00 90.06 100 SER A O 1
ATOM 787 N N . GLN A 1 101 ? -7.564 5.557 21.690 1.00 88.62 101 GLN A N 1
ATOM 788 C CA . GLN A 1 101 ? -6.925 6.474 20.736 1.00 88.62 101 GLN A CA 1
ATOM 789 C C . GLN A 1 101 ? -5.467 6.091 20.434 1.00 88.62 101 GLN A C 1
ATOM 791 O O . GLN A 1 101 ? -4.961 6.349 19.341 1.00 88.62 101 GLN A O 1
ATOM 796 N N . GLU A 1 102 ? -4.786 5.462 21.391 1.00 91.19 102 GLU A N 1
ATOM 797 C CA . GLU A 1 102 ? -3.430 4.942 21.214 1.00 91.19 102 GLU A CA 1
ATOM 798 C C . GLU A 1 102 ? -3.419 3.767 20.234 1.00 91.19 102 GLU A C 1
ATOM 800 O O . GLU A 1 102 ? -2.598 3.755 19.317 1.00 91.19 102 GLU A O 1
ATOM 805 N N . GLN A 1 103 ? -4.385 2.847 20.343 1.00 89.69 103 GLN A N 1
ATOM 806 C CA . GLN A 1 103 ? -4.551 1.736 19.404 1.00 89.69 103 GLN A CA 1
ATOM 807 C C . GLN A 1 103 ? -4.855 2.239 17.987 1.00 89.69 103 GLN A C 1
ATOM 809 O O . GLN A 1 103 ? -4.214 1.802 17.033 1.00 89.69 103 GLN A O 1
ATOM 814 N N . VAL A 1 104 ? -5.749 3.225 17.835 1.00 91.25 104 VAL A N 1
ATOM 815 C CA . VAL A 1 104 ? -6.045 3.856 16.531 1.00 91.25 104 VAL A CA 1
ATOM 816 C C . VAL A 1 104 ? -4.774 4.415 15.879 1.00 91.25 104 VAL A C 1
ATOM 818 O O . VAL A 1 104 ? -4.530 4.197 14.690 1.00 91.25 104 VAL A O 1
ATOM 821 N N . LYS A 1 105 ? -3.940 5.126 16.648 1.00 93.50 105 LYS A N 1
ATOM 822 C CA . LYS A 1 105 ? -2.665 5.671 16.153 1.00 93.50 105 LYS A CA 1
ATOM 823 C C . LYS A 1 105 ? -1.662 4.567 15.817 1.00 93.50 105 LYS A C 1
ATOM 825 O O . LYS A 1 105 ? -0.997 4.652 14.786 1.00 93.50 105 LYS A O 1
ATOM 830 N N . ALA A 1 106 ? -1.556 3.542 16.660 1.00 93.44 106 ALA A N 1
ATOM 831 C CA . ALA A 1 106 ? -0.653 2.416 16.448 1.00 93.44 106 ALA A CA 1
ATOM 832 C C . ALA A 1 106 ? -0.983 1.670 15.148 1.00 93.44 106 ALA A C 1
ATOM 834 O O . ALA A 1 106 ? -0.083 1.456 14.335 1.00 93.44 106 ALA A O 1
ATOM 835 N N . ILE A 1 107 ? -2.264 1.368 14.909 1.00 92.94 107 ILE A N 1
ATOM 836 C CA . ILE A 1 107 ? -2.737 0.718 13.680 1.00 92.94 107 ILE A CA 1
ATOM 837 C C . ILE A 1 107 ? -2.370 1.564 12.459 1.00 92.94 107 ILE A C 1
ATOM 839 O O . ILE A 1 107 ? -1.712 1.064 11.550 1.00 92.94 107 ILE A O 1
ATOM 843 N N . GLY A 1 108 ? -2.717 2.857 12.461 1.00 91.75 108 GLY A N 1
ATOM 844 C CA . GLY A 1 108 ? -2.415 3.748 11.336 1.00 91.75 108 GLY A CA 1
ATOM 845 C C . GLY A 1 108 ? -0.914 3.845 11.036 1.00 91.75 108 GLY A C 1
ATOM 846 O O . GLY A 1 108 ? -0.502 3.838 9.876 1.00 91.75 108 GLY A O 1
ATOM 847 N N . ASN A 1 109 ? -0.074 3.874 12.073 1.00 91.75 109 ASN A N 1
ATOM 848 C CA . ASN A 1 109 ? 1.378 3.882 11.910 1.00 91.75 109 ASN A CA 1
ATOM 849 C C . ASN A 1 109 ? 1.903 2.558 11.339 1.00 91.75 109 ASN A C 1
ATOM 851 O O . ASN A 1 109 ? 2.734 2.573 10.429 1.00 91.75 109 ASN A O 1
ATOM 855 N N . LYS A 1 110 ? 1.428 1.415 11.847 1.00 91.38 110 LYS A N 1
ATOM 856 C CA . LYS A 1 110 ? 1.820 0.087 11.354 1.00 91.38 110 LYS A CA 1
ATOM 857 C C . LYS A 1 110 ? 1.417 -0.107 9.893 1.00 91.38 110 LYS A C 1
ATOM 859 O O . LYS A 1 110 ? 2.254 -0.509 9.088 1.00 91.38 110 LYS A O 1
ATOM 864 N N . THR A 1 111 ? 0.188 0.250 9.515 1.00 90.56 111 THR A N 1
ATOM 865 C CA . THR A 1 111 ? -0.271 0.096 8.127 1.00 90.56 111 THR A CA 1
ATOM 866 C C . THR A 1 111 ? 0.410 1.060 7.170 1.00 90.56 111 THR A C 1
ATOM 868 O O . THR A 1 111 ? 0.722 0.673 6.047 1.00 90.56 111 THR A O 1
ATOM 871 N N . ARG A 1 112 ? 0.738 2.279 7.614 1.00 90.69 112 ARG A N 1
ATOM 872 C CA . ARG A 1 112 ? 1.551 3.211 6.823 1.00 90.69 112 ARG A CA 1
ATOM 873 C C . ARG A 1 112 ? 2.945 2.648 6.533 1.00 90.69 112 ARG A C 1
ATOM 875 O O . ARG A 1 112 ? 3.454 2.830 5.430 1.00 90.69 112 ARG A O 1
ATOM 882 N N . LYS A 1 113 ? 3.558 1.935 7.485 1.00 90.00 113 LYS A N 1
ATOM 883 C CA . LYS A 1 113 ? 4.875 1.308 7.282 1.00 90.00 113 LYS A CA 1
ATOM 884 C C . LYS A 1 113 ? 4.862 0.224 6.201 1.00 90.00 113 LYS A C 1
ATOM 886 O O . LYS A 1 113 ? 5.888 0.035 5.554 1.00 90.00 113 LYS A O 1
ATOM 891 N N . LEU A 1 114 ? 3.722 -0.424 5.934 1.00 87.81 114 LEU A N 1
ATOM 892 C CA . LEU A 1 114 ? 3.603 -1.423 4.859 1.00 87.81 114 LEU A CA 1
ATOM 893 C C . LEU A 1 114 ? 3.959 -0.855 3.479 1.00 87.81 114 LEU A C 1
ATOM 895 O O . LEU A 1 114 ? 4.427 -1.600 2.626 1.00 87.81 114 LEU A O 1
ATOM 899 N N . THR A 1 115 ? 3.760 0.447 3.265 1.00 86.81 115 THR A N 1
ATOM 900 C CA . THR A 1 115 ? 4.078 1.125 2.000 1.00 86.81 115 THR A CA 1
ATOM 901 C C . THR A 1 115 ? 5.386 1.919 2.046 1.00 86.81 115 THR A C 1
ATOM 903 O O . THR A 1 115 ? 5.749 2.520 1.043 1.00 86.81 115 THR A O 1
ATOM 906 N N . GLN A 1 116 ? 6.066 1.982 3.198 1.00 83.06 116 GLN A N 1
ATOM 907 C CA . GLN A 1 116 ? 7.299 2.766 3.378 1.00 83.06 116 GLN A CA 1
ATOM 908 C C . GLN A 1 116 ? 8.574 1.927 3.345 1.00 83.06 116 GLN A C 1
ATOM 910 O O . GLN A 1 116 ? 9.630 2.468 3.038 1.00 83.06 116 GLN A O 1
ATOM 915 N N . ARG A 1 117 ? 8.504 0.633 3.678 1.00 64.25 117 ARG A N 1
ATOM 916 C CA . ARG A 1 117 ? 9.690 -0.232 3.675 1.00 64.25 117 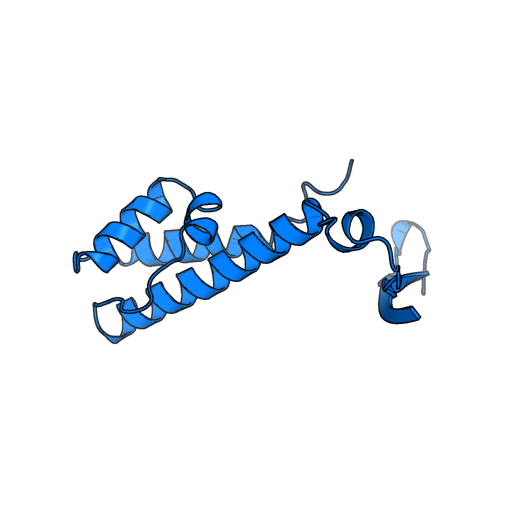ARG A CA 1
ATOM 917 C C . ARG A 1 117 ? 10.097 -0.539 2.231 1.00 64.25 117 ARG A C 1
ATOM 919 O O . ARG A 1 117 ? 9.551 -1.455 1.623 1.00 64.25 117 ARG A O 1
ATOM 926 N N . LEU A 1 118 ? 11.025 0.256 1.697 1.00 58.34 118 LEU A N 1
ATOM 927 C CA . LEU A 1 118 ? 11.817 -0.079 0.507 1.00 58.34 118 LEU A CA 1
ATOM 928 C C . LEU A 1 118 ? 13.168 -0.717 0.873 1.00 58.34 118 LEU A C 1
ATOM 930 O O . LEU A 1 118 ? 13.814 -1.294 0.007 1.00 58.34 118 LEU A O 1
ATOM 934 N N . ASP A 1 119 ? 13.560 -0.654 2.148 1.00 56.03 119 ASP A N 1
ATOM 935 C CA . ASP A 1 119 ? 14.882 -1.081 2.630 1.00 56.03 119 ASP A CA 1
ATOM 936 C C 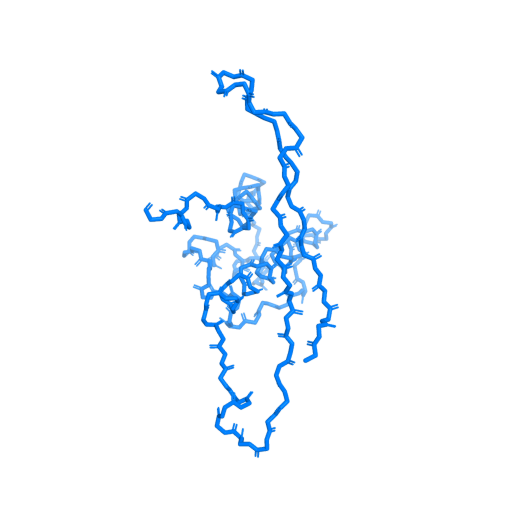. ASP A 1 119 ? 15.135 -2.589 2.459 1.00 56.03 119 ASP A C 1
ATOM 938 O O . ASP A 1 119 ? 16.277 -3.008 2.321 1.00 56.03 119 ASP A O 1
ATOM 942 N N . ASP A 1 120 ? 14.074 -3.402 2.398 1.00 54.66 120 ASP A N 1
ATOM 943 C CA . ASP A 1 120 ? 14.169 -4.859 2.224 1.00 54.66 120 ASP A CA 1
ATOM 944 C C . ASP A 1 120 ? 1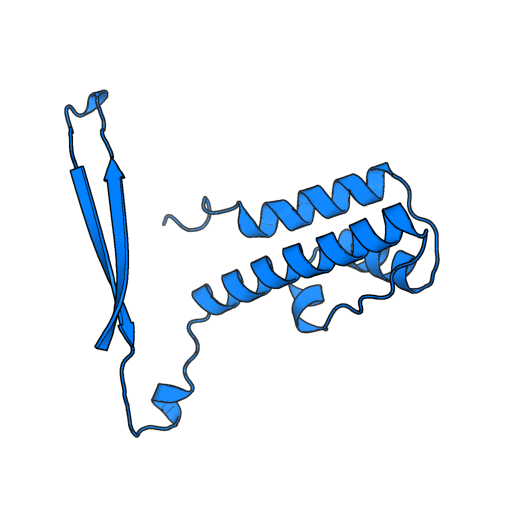4.320 -5.278 0.735 1.00 54.66 120 ASP A C 1
ATOM 946 O O . ASP A 1 120 ? 14.286 -6.468 0.426 1.00 54.66 120 ASP A O 1
ATOM 950 N N . ILE A 1 121 ? 14.419 -4.323 -0.207 1.00 52.12 121 ILE A N 1
ATOM 951 C CA . ILE A 1 121 ? 14.442 -4.571 -1.669 1.00 52.12 121 ILE A CA 1
ATOM 952 C C . ILE A 1 121 ? 15.870 -4.542 -2.250 1.00 52.12 121 ILE A C 1
ATOM 954 O O . ILE A 1 121 ? 16.062 -4.884 -3.417 1.00 52.12 121 ILE A O 1
ATOM 958 N N . LEU A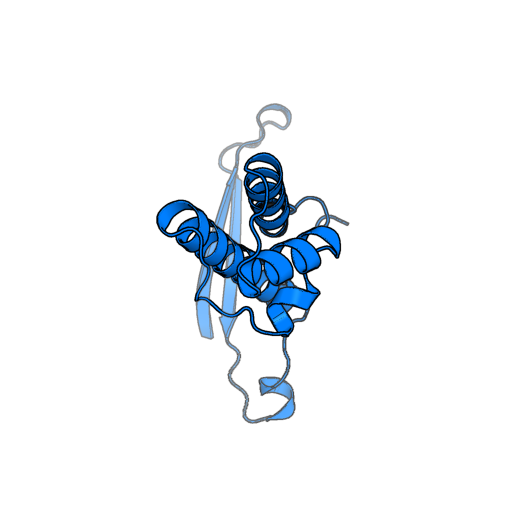 1 122 ? 16.889 -4.176 -1.469 1.00 41.88 122 LEU A N 1
ATOM 959 C CA . LEU A 1 122 ? 18.279 -4.228 -1.933 1.00 41.88 122 LEU A CA 1
ATOM 960 C C . LEU A 1 122 ? 18.936 -5.557 -1.504 1.00 41.88 122 LEU A C 1
ATOM 962 O O . LEU A 1 122 ? 18.948 -5.838 -0.305 1.00 41.88 122 LEU A O 1
ATOM 966 N N . PRO A 1 123 ? 19.433 -6.382 -2.450 1.00 48.03 123 PRO A N 1
ATOM 967 C CA . PRO A 1 123 ? 20.261 -7.549 -2.141 1.00 48.03 123 PRO A CA 1
ATOM 968 C C . PRO A 1 123 ? 21.643 -7.164 -1.596 1.00 48.03 123 PRO A C 1
ATOM 970 O O . PRO A 1 123 ? 22.140 -6.065 -1.938 1.00 48.03 123 PRO A O 1
#

Radius of gyration: 20.06 Å; chains: 1; bounding box: 51×34×50 Å

Foldseek 3Di:
DFDDKDKDFDADVVVPRHGDIDMDTDDDDDDPDPVVVPDDDPVVVQLVLLVVLLVQLVQQLVCCVVPVAGPRDDDPSSLVLDDPLLNVVSVCRNVSHDDDPVSSVVNNVRSVVSNVPPVVVDD